Protein AF-A0A9D6QLK1-F1 (afdb_monomer_lite)

Secondary structure (DSSP, 8-state):
-PPP--------HHHHHHHHHHHHHHHHHHHHHHHHHHHHHHHHHHHHHHHHHTTSS--GGG-TTHHHHHHHHHHHHHHHHHHHHTTSHHHHHHHHHHHTSTTHHHHHHHHHHHHHHHHS-HHHHSS-EEEEEPSSTT-EEEEE--SPPPHHHHHHHHHHSSSSSSSSS--

Sequence (171 aa):
MSPPDSGDEKPGAMRRLRSWLLAGLLVLAPSVLTLWVFYRLLNFVDNILGRFLRFSFFDYRRIPGLGLLATLILLAIVGAIARRFGAGPLGRLWDRLLTRIPGVGILYGSTKSLGEALLSPGERAFQKVVLVAWPYPGVYRVGFVTGRAPADLRRRSRSSTSTGRSRKASR

InterPro domains:
  IPR007462 Protein CONTINUOUS VASCULAR RING 1-like [PF04367] (70-155)
  IPR007462 Protein CONTINUOUS VASCULAR RING 1-like [PTHR31876] (21-150)

Structure (mmCIF, N/CA/C/O backbone):
data_AF-A0A9D6QLK1-F1
#
_entry.id   AF-A0A9D6QLK1-F1
#
loop_
_atom_site.group_PDB
_atom_site.id
_atom_site.type_symbol
_atom_site.label_atom_id
_atom_site.label_alt_id
_atom_site.label_comp_id
_atom_site.label_asym_id
_atom_site.label_entity_id
_atom_site.label_seq_id
_atom_site.pdbx_PDB_ins_code
_atom_site.Cartn_x
_atom_site.Cartn_y
_atom_site.Cartn_z
_atom_site.occupancy
_atom_site.B_iso_or_equiv
_atom_site.auth_seq_id
_atom_site.auth_comp_id
_atom_site.auth_asym_id
_atom_site.auth_atom_id
_atom_site.pdbx_PDB_model_num
ATOM 1 N N . MET A 1 1 ? -65.897 8.473 -8.031 1.00 59.75 1 MET A N 1
ATOM 2 C CA . MET A 1 1 ? -64.810 7.588 -7.568 1.00 59.75 1 MET A CA 1
ATOM 3 C C . MET A 1 1 ? -63.945 7.286 -8.783 1.00 59.75 1 MET A C 1
ATOM 5 O O . MET A 1 1 ? -64.289 6.392 -9.542 1.00 59.75 1 MET A O 1
ATOM 9 N N . SER A 1 2 ? -62.921 8.102 -9.037 1.00 58.94 2 SER A N 1
ATOM 10 C CA . SER A 1 2 ? -61.998 7.898 -10.163 1.00 58.94 2 SER A CA 1
ATOM 11 C C . SER A 1 2 ? -60.710 7.265 -9.628 1.00 58.94 2 SER A C 1
ATOM 13 O O . SER A 1 2 ? -60.240 7.708 -8.578 1.00 58.94 2 SER A O 1
ATOM 15 N N . PRO A 1 3 ? -60.178 6.212 -10.269 1.00 70.88 3 PRO A N 1
ATOM 16 C CA . PRO A 1 3 ? -58.946 5.569 -9.831 1.00 70.88 3 PRO A CA 1
ATOM 17 C C . PRO A 1 3 ? -57.729 6.467 -10.115 1.00 70.88 3 PRO A C 1
ATOM 19 O O . PRO A 1 3 ? -57.764 7.226 -11.082 1.00 70.88 3 PRO A O 1
ATOM 22 N N . PRO A 1 4 ? -56.671 6.385 -9.290 1.00 69.38 4 PRO A N 1
ATOM 23 C CA . PRO A 1 4 ? -55.467 7.182 -9.454 1.00 69.38 4 PRO A CA 1
ATOM 24 C C . PRO A 1 4 ? -54.633 6.675 -10.634 1.00 69.38 4 PRO A C 1
ATOM 26 O O . PRO A 1 4 ? -54.279 5.500 -10.737 1.00 69.38 4 PRO A O 1
ATOM 29 N N . ASP A 1 5 ? -54.317 7.608 -11.508 1.00 63.44 5 ASP A N 1
ATOM 30 C CA . ASP A 1 5 ? -53.461 7.523 -12.674 1.00 63.44 5 ASP A CA 1
ATOM 31 C C . ASP A 1 5 ? -51.997 7.323 -12.236 1.00 63.44 5 ASP A C 1
ATOM 33 O O . ASP A 1 5 ? -51.253 8.262 -11.956 1.00 63.44 5 ASP A O 1
ATOM 37 N N . SER A 1 6 ? -51.571 6.058 -12.154 1.00 62.50 6 SER A N 1
ATOM 38 C CA . SER A 1 6 ? -50.169 5.681 -11.964 1.00 62.50 6 SER A CA 1
ATOM 39 C C . SER A 1 6 ? -49.409 5.849 -13.281 1.00 62.50 6 SER A C 1
ATOM 41 O O . SER A 1 6 ? -49.343 4.938 -14.109 1.00 62.50 6 SER A O 1
ATOM 43 N N . GLY A 1 7 ? -48.853 7.042 -13.484 1.00 54.31 7 GLY A N 1
ATOM 44 C CA . GLY A 1 7 ? -47.886 7.318 -14.540 1.00 54.31 7 GLY A CA 1
ATOM 45 C C . GLY A 1 7 ? -46.622 6.479 -14.356 1.00 54.31 7 GLY A C 1
ATOM 46 O O . GLY A 1 7 ? -45.696 6.873 -13.651 1.00 54.31 7 GLY A O 1
ATOM 47 N N . ASP A 1 8 ? -46.583 5.320 -15.009 1.00 60.78 8 ASP A N 1
ATOM 48 C CA . ASP A 1 8 ? -45.386 4.500 -15.170 1.00 60.78 8 ASP A CA 1
ATOM 49 C C . ASP A 1 8 ? -44.361 5.237 -16.051 1.00 60.78 8 ASP A C 1
ATOM 51 O O . ASP A 1 8 ? -44.289 5.060 -17.274 1.00 60.78 8 ASP A O 1
ATOM 55 N N . GLU A 1 9 ? -43.534 6.082 -15.433 1.00 61.91 9 GLU A N 1
ATOM 56 C CA . GLU A 1 9 ? -42.385 6.703 -16.090 1.00 61.91 9 GLU A CA 1
ATOM 57 C C . GLU A 1 9 ? -41.323 5.640 -16.423 1.00 61.91 9 GLU A C 1
ATOM 59 O O . GLU A 1 9 ? -40.435 5.300 -15.632 1.00 61.91 9 GLU A O 1
ATOM 64 N N . LYS A 1 10 ? -41.408 5.093 -17.641 1.00 64.75 10 LYS A N 1
ATOM 65 C CA . LYS A 1 10 ? -40.416 4.170 -18.210 1.00 64.75 10 LYS A CA 1
ATOM 66 C C . LYS A 1 10 ? -39.006 4.778 -18.068 1.00 64.75 10 LYS A C 1
ATOM 68 O O . LYS A 1 10 ? -38.764 5.862 -18.599 1.00 64.75 10 LYS A O 1
ATOM 73 N N . PRO A 1 11 ? -38.032 4.096 -17.425 1.00 61.62 11 PRO A N 1
ATOM 74 C CA . PRO A 1 11 ? -36.658 4.585 -17.333 1.00 61.62 11 PRO A CA 1
ATOM 75 C C . PRO A 1 11 ? -36.093 4.829 -18.736 1.00 61.62 11 PRO A C 1
ATOM 77 O O . PRO A 1 11 ? -35.871 3.868 -19.478 1.00 61.62 11 PRO A O 1
ATOM 80 N N . GLY A 1 12 ? -35.877 6.097 -19.102 1.00 76.69 12 GLY A N 1
ATOM 81 C CA . GLY A 1 12 ? -35.393 6.480 -20.430 1.00 76.69 12 GLY A CA 1
ATOM 82 C C . GLY A 1 12 ? -34.113 5.734 -20.818 1.00 76.69 12 GLY A C 1
ATOM 83 O O . GLY A 1 12 ? -33.257 5.473 -19.970 1.00 76.69 12 GLY A O 1
ATOM 84 N N . ALA A 1 13 ? -33.968 5.391 -22.102 1.00 78.75 13 ALA A N 1
ATOM 85 C CA . ALA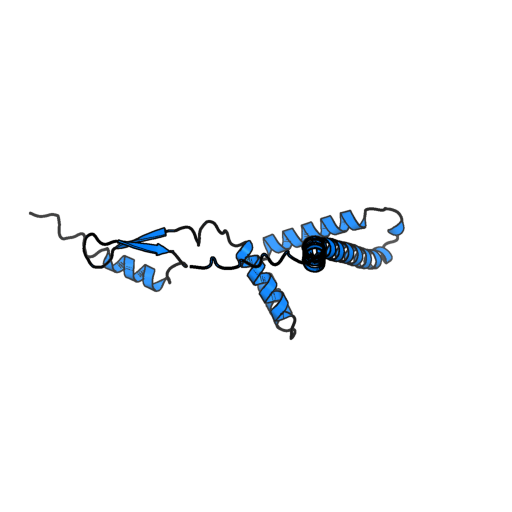 A 1 13 ? -32.848 4.604 -22.636 1.00 78.75 13 ALA A CA 1
ATOM 86 C C . ALA A 1 13 ? -31.464 5.149 -22.218 1.00 78.75 13 ALA A C 1
ATOM 88 O O . ALA A 1 13 ? -30.548 4.381 -21.927 1.00 78.75 13 ALA A O 1
ATOM 89 N N . MET A 1 14 ? -31.349 6.472 -22.064 1.00 78.00 14 MET A N 1
ATOM 90 C CA . MET A 1 14 ? -30.160 7.156 -21.545 1.00 78.00 14 MET A CA 1
ATOM 91 C C . MET A 1 14 ? -29.785 6.720 -20.115 1.00 78.00 14 MET A C 1
ATOM 93 O O . MET A 1 14 ? -28.607 6.557 -19.804 1.00 78.00 14 MET A O 1
ATOM 97 N N . ARG A 1 15 ? -30.768 6.487 -19.234 1.00 78.75 15 ARG A N 1
ATOM 98 C CA . ARG A 1 15 ? -30.536 6.037 -17.849 1.00 78.75 15 ARG A CA 1
ATOM 99 C C . ARG A 1 15 ? -30.016 4.598 -17.816 1.00 78.75 15 ARG A C 1
ATOM 101 O O . ARG A 1 15 ? -29.133 4.290 -17.020 1.00 78.75 15 ARG A O 1
ATOM 108 N N . ARG A 1 16 ? -30.491 3.751 -18.739 1.00 78.88 16 ARG A N 1
ATOM 109 C CA . ARG A 1 16 ? -30.004 2.373 -18.918 1.00 78.88 16 ARG A CA 1
ATOM 110 C C . ARG A 1 16 ? -28.564 2.360 -19.438 1.00 78.88 16 ARG A C 1
ATOM 112 O O . ARG A 1 16 ? -27.712 1.758 -18.793 1.00 78.88 16 ARG A O 1
ATOM 119 N N . LEU A 1 17 ? -28.255 3.111 -20.497 1.00 85.56 17 LEU A N 1
ATOM 120 C CA . LEU A 1 17 ? -26.891 3.202 -21.035 1.00 85.56 17 LEU A CA 1
ATOM 121 C C . LEU A 1 17 ? -25.887 3.720 -19.991 1.00 85.56 17 LEU A C 1
ATOM 123 O O . LEU A 1 17 ? -24.830 3.123 -19.801 1.00 85.56 17 LEU A O 1
ATOM 127 N N . ARG A 1 18 ? -26.245 4.779 -19.251 1.00 84.62 18 ARG A N 1
ATOM 128 C CA . ARG A 1 18 ? -25.415 5.302 -18.153 1.00 84.62 18 ARG A CA 1
ATOM 129 C C . ARG A 1 18 ? -25.166 4.256 -17.073 1.00 84.62 18 ARG A C 1
ATOM 131 O O . ARG A 1 18 ? -24.034 4.127 -16.632 1.00 84.62 18 ARG A O 1
ATOM 138 N N . SER A 1 19 ? -26.183 3.493 -16.670 1.00 83.50 19 SER A N 1
ATOM 139 C CA . SER A 1 19 ? -26.005 2.445 -15.656 1.00 83.50 19 SER A CA 1
ATOM 140 C C . SER A 1 19 ? -25.063 1.324 -16.112 1.00 83.50 19 SER A C 1
ATOM 142 O O . SER A 1 19 ? -24.271 0.844 -15.309 1.00 83.50 19 SER A O 1
ATOM 144 N N . TRP A 1 20 ? -25.071 0.967 -17.400 1.00 87.12 20 TRP A N 1
ATOM 145 C CA . TRP A 1 20 ? -24.179 -0.055 -17.958 1.00 87.12 20 TRP A CA 1
ATOM 146 C C . TRP A 1 20 ? -22.740 0.456 -18.084 1.00 87.12 20 TRP A C 1
ATOM 148 O O . TRP A 1 20 ? -21.804 -0.261 -17.740 1.00 87.12 20 TRP A O 1
ATOM 158 N N . LEU A 1 21 ? -22.557 1.715 -18.496 1.00 90.38 21 LEU A N 1
ATOM 159 C CA . LEU A 1 21 ? -21.243 2.363 -18.521 1.00 90.38 21 LEU A CA 1
ATOM 160 C C . LEU A 1 21 ? -20.671 2.550 -17.113 1.00 90.38 21 LEU A C 1
ATOM 162 O O . LEU A 1 21 ? -19.494 2.283 -16.901 1.00 90.38 21 LEU A O 1
ATOM 166 N N . LEU A 1 22 ? -21.495 2.964 -16.146 1.00 90.88 22 LEU A N 1
ATOM 167 C CA . LEU A 1 22 ? -21.091 3.095 -14.745 1.00 90.88 22 LEU A CA 1
ATOM 168 C C . LEU A 1 22 ? -20.729 1.735 -14.146 1.00 90.88 22 LEU A C 1
ATOM 170 O O . LEU A 1 22 ? -19.722 1.644 -13.454 1.00 90.88 22 LEU A O 1
ATOM 174 N N . ALA A 1 23 ? -21.494 0.680 -14.442 1.00 87.62 23 ALA A N 1
ATOM 175 C CA . ALA A 1 23 ? -21.179 -0.676 -13.998 1.00 87.62 23 ALA A CA 1
ATOM 176 C C . ALA A 1 23 ? -19.865 -1.186 -14.613 1.00 87.62 23 ALA A C 1
ATOM 178 O O . ALA A 1 23 ? -19.006 -1.689 -13.891 1.00 87.62 23 ALA A O 1
ATOM 179 N N . GLY A 1 24 ? -19.672 -0.995 -15.923 1.00 89.25 24 GLY A N 1
ATOM 180 C CA . GLY A 1 24 ? -18.426 -1.341 -16.607 1.00 89.25 24 GLY A CA 1
ATOM 181 C C . GLY A 1 24 ? -17.232 -0.570 -16.048 1.00 89.25 24 GLY A C 1
ATOM 182 O O . GLY A 1 24 ? -16.219 -1.175 -15.713 1.00 89.25 24 GLY A O 1
ATOM 183 N N . LEU A 1 25 ? -17.369 0.745 -15.861 1.00 93.00 25 LEU A N 1
ATOM 184 C CA . LEU A 1 25 ? -16.333 1.602 -15.284 1.00 93.00 25 LEU A CA 1
ATOM 185 C C . LEU A 1 25 ? -16.014 1.226 -13.832 1.00 93.00 25 LEU A C 1
ATOM 187 O O . LEU A 1 25 ? -14.847 1.236 -13.454 1.00 93.00 25 LEU A O 1
ATOM 191 N N . LEU A 1 26 ? -17.021 0.862 -13.032 1.00 93.88 26 LEU A N 1
ATOM 192 C CA . LEU A 1 26 ? -16.840 0.457 -11.637 1.00 93.88 26 LEU A CA 1
ATOM 193 C C . LEU A 1 26 ? -16.000 -0.821 -11.514 1.00 93.88 26 LEU A C 1
ATOM 195 O O . LEU A 1 26 ? -15.213 -0.934 -10.579 1.00 93.88 26 LEU A O 1
ATOM 199 N N . VAL A 1 27 ? -16.134 -1.755 -12.461 1.00 93.19 27 VAL A N 1
ATOM 200 C CA . VAL A 1 27 ? -15.306 -2.972 -12.530 1.00 93.19 27 VAL A CA 1
ATOM 201 C C . VAL A 1 27 ? -13.941 -2.680 -13.157 1.00 93.19 27 VAL A C 1
ATOM 203 O O . VAL A 1 27 ? -12.924 -3.174 -12.676 1.00 93.19 27 VAL A O 1
ATOM 206 N N . LEU A 1 28 ? -13.888 -1.844 -14.199 1.00 94.38 28 LEU A N 1
ATOM 207 C CA . LEU A 1 28 ? -12.636 -1.516 -14.882 1.00 94.38 28 LEU A CA 1
ATOM 208 C C . LEU A 1 28 ? -11.699 -0.677 -14.005 1.00 94.38 28 LEU A C 1
ATOM 210 O O . LEU A 1 28 ? -10.487 -0.838 -14.094 1.00 94.38 28 LEU A O 1
ATOM 214 N N . ALA A 1 29 ? -12.236 0.206 -13.159 1.00 93.19 29 ALA A N 1
ATOM 215 C CA . ALA A 1 29 ? -11.458 1.090 -12.294 1.00 93.19 29 ALA A CA 1
ATOM 216 C C . ALA A 1 29 ? -10.459 0.335 -11.390 1.00 93.19 29 ALA A C 1
ATOM 218 O O . ALA A 1 29 ? -9.263 0.632 -11.471 1.00 93.19 29 ALA A O 1
ATOM 219 N N . PRO A 1 30 ? -10.865 -0.663 -10.577 1.00 91.19 30 PRO A N 1
ATOM 220 C CA . PRO A 1 30 ? -9.921 -1.450 -9.787 1.00 91.19 30 PRO A CA 1
ATOM 221 C C . PRO A 1 30 ? -8.996 -2.308 -10.664 1.00 91.19 30 PRO A C 1
ATOM 223 O O . PRO A 1 30 ? -7.811 -2.436 -10.352 1.00 91.19 30 PRO A O 1
ATOM 226 N N . SER A 1 31 ? -9.473 -2.851 -11.788 1.00 94.69 31 SER A N 1
ATOM 227 C CA . SER A 1 31 ? -8.634 -3.638 -12.705 1.00 94.69 31 SER A CA 1
ATOM 228 C C . SER A 1 31 ? -7.515 -2.804 -13.338 1.00 94.69 31 SER A C 1
ATOM 230 O O . SER A 1 31 ? -6.351 -3.192 -13.289 1.00 94.69 31 SER A O 1
ATOM 232 N N . VAL A 1 32 ? -7.828 -1.624 -13.872 1.00 95.00 32 VAL A N 1
ATOM 233 C CA . VAL A 1 32 ? -6.831 -0.706 -14.444 1.00 95.00 32 VAL A CA 1
ATOM 234 C C . VAL A 1 32 ? -5.878 -0.214 -13.363 1.00 95.00 32 VAL A C 1
ATOM 236 O O . VAL A 1 32 ? -4.677 -0.148 -13.608 1.00 95.00 32 VAL A O 1
ATOM 239 N N . LEU A 1 33 ? -6.378 0.072 -12.157 1.00 92.69 33 LEU A N 1
ATOM 240 C CA . LEU A 1 33 ? -5.533 0.472 -11.035 1.00 92.69 33 LEU A CA 1
ATOM 241 C C . LEU A 1 33 ? -4.511 -0.617 -10.679 1.00 92.69 33 LEU A C 1
ATOM 243 O O . LEU A 1 33 ? -3.326 -0.317 -10.546 1.00 92.69 33 LEU A O 1
ATOM 247 N N . THR A 1 34 ? -4.939 -1.877 -10.564 1.00 91.62 34 THR A N 1
ATOM 248 C CA . THR A 1 34 ? -4.021 -2.994 -10.269 1.00 91.62 34 THR A CA 1
ATOM 249 C C . THR A 1 34 ? -2.984 -3.189 -11.371 1.00 91.62 34 THR A C 1
ATO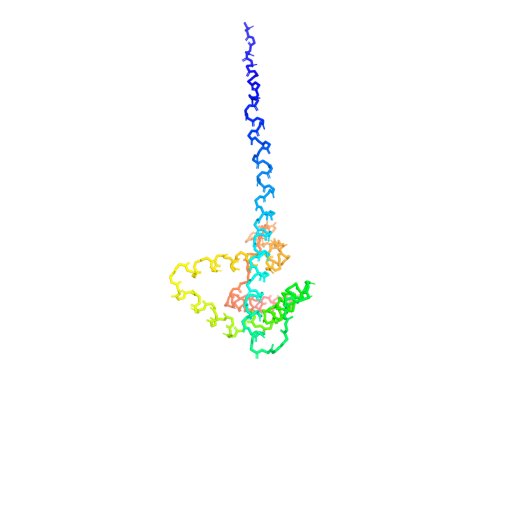M 251 O O . THR A 1 34 ? -1.796 -3.291 -11.060 1.00 91.62 34 THR A O 1
ATOM 254 N N . LEU A 1 35 ? -3.394 -3.152 -12.644 1.00 93.75 35 LEU A N 1
ATOM 255 C CA . LEU A 1 35 ? -2.471 -3.206 -13.779 1.00 93.75 35 LEU A CA 1
ATOM 256 C C . LEU A 1 35 ? -1.478 -2.039 -13.740 1.00 93.75 35 LEU A C 1
ATOM 258 O O . LEU A 1 35 ? -0.276 -2.257 -13.857 1.00 93.75 35 LEU A O 1
ATOM 262 N N . TRP A 1 36 ? -1.946 -0.811 -13.510 1.00 94.12 36 TRP A N 1
ATOM 263 C CA . TRP A 1 36 ? -1.098 0.380 -13.444 1.00 94.12 36 TRP A CA 1
ATOM 264 C C . TRP A 1 36 ? -0.048 0.282 -12.334 1.00 94.12 36 TRP A C 1
ATOM 266 O O . TRP A 1 36 ? 1.137 0.511 -12.589 1.00 94.12 36 TRP A O 1
ATOM 276 N N . VAL A 1 37 ? -0.456 -0.113 -11.123 1.00 89.44 37 VAL A N 1
ATOM 277 C CA . VAL A 1 37 ? 0.466 -0.336 -9.998 1.00 89.44 37 VAL A CA 1
ATOM 278 C C . VAL A 1 37 ? 1.476 -1.430 -10.341 1.00 89.44 37 VAL A C 1
ATOM 280 O O . VAL A 1 37 ? 2.670 -1.250 -10.107 1.00 89.44 37 VAL A O 1
ATOM 283 N N . PHE A 1 38 ? 1.024 -2.536 -10.936 1.00 88.31 38 PHE A N 1
ATOM 284 C CA . PHE A 1 38 ? 1.886 -3.650 -11.322 1.00 88.31 38 PHE A CA 1
ATOM 285 C C . PHE A 1 38 ? 2.933 -3.236 -12.366 1.00 88.31 38 PHE A C 1
ATOM 287 O O . PHE A 1 38 ? 4.128 -3.431 -12.145 1.00 88.31 38 PHE A O 1
ATOM 294 N N . TYR A 1 39 ? 2.523 -2.574 -13.454 1.00 87.25 39 TYR A N 1
ATOM 295 C CA . TYR A 1 39 ? 3.448 -2.028 -14.454 1.00 87.25 39 TYR A CA 1
ATOM 296 C C . TYR A 1 39 ? 4.415 -1.017 -13.839 1.00 87.25 39 TYR A C 1
ATOM 298 O O . TYR A 1 39 ? 5.598 -0.999 -14.188 1.00 87.25 39 TYR A O 1
ATOM 306 N N . ARG A 1 40 ? 3.947 -0.164 -12.919 1.00 88.56 40 ARG A N 1
ATOM 307 C CA . ARG A 1 40 ? 4.811 0.809 -12.245 1.00 88.56 40 ARG A CA 1
ATOM 308 C C . ARG A 1 40 ? 5.859 0.121 -11.378 1.00 88.56 40 ARG A C 1
ATOM 310 O O . ARG A 1 40 ? 7.008 0.557 -11.381 1.00 88.56 40 ARG A O 1
ATOM 317 N N . LEU A 1 41 ? 5.474 -0.944 -10.679 1.00 84.00 41 LEU A N 1
ATOM 318 C CA . LEU A 1 41 ? 6.371 -1.734 -9.848 1.00 84.00 41 LEU A CA 1
ATOM 319 C C . LEU A 1 41 ? 7.438 -2.435 -10.697 1.00 84.00 41 LEU A C 1
ATOM 321 O O . LEU A 1 41 ? 8.618 -2.271 -10.402 1.00 84.00 41 LEU A O 1
ATOM 325 N N . LEU A 1 42 ? 7.046 -3.119 -11.779 1.00 83.38 42 LEU A N 1
ATOM 326 C CA . LEU A 1 42 ? 7.991 -3.761 -12.703 1.00 83.38 42 LEU A CA 1
ATOM 327 C C . LEU A 1 42 ? 9.010 -2.753 -13.249 1.00 83.38 42 LEU A C 1
ATOM 329 O O . LEU A 1 42 ? 10.210 -2.954 -13.107 1.00 83.38 42 LEU A O 1
ATOM 333 N N . ASN A 1 43 ? 8.540 -1.613 -13.766 1.00 82.94 43 ASN A N 1
ATOM 334 C CA . ASN A 1 43 ? 9.420 -0.564 -14.290 1.00 82.94 43 ASN A CA 1
ATOM 335 C C . ASN A 1 43 ? 10.338 0.043 -13.216 1.00 82.94 43 ASN A C 1
ATOM 337 O O . ASN A 1 43 ? 11.469 0.426 -13.508 1.00 82.94 43 ASN A O 1
ATOM 341 N N . PHE A 1 44 ? 9.866 0.169 -11.973 1.00 84.31 44 PHE A N 1
ATOM 342 C CA . PHE A 1 44 ? 10.686 0.654 -10.864 1.00 84.31 44 PHE A CA 1
ATOM 343 C C . PHE A 1 44 ? 11.823 -0.324 -10.548 1.00 84.31 44 PHE A C 1
ATOM 345 O O . PHE A 1 44 ? 12.974 0.101 -10.422 1.00 84.31 44 PHE A O 1
ATOM 352 N N . VAL A 1 45 ? 11.514 -1.622 -10.482 1.00 81.06 45 VAL A N 1
ATOM 353 C CA . VAL A 1 45 ? 12.507 -2.684 -10.274 1.00 81.06 45 VAL A CA 1
ATOM 354 C C . VAL A 1 45 ? 13.483 -2.744 -11.441 1.00 81.06 45 VAL A C 1
ATOM 356 O O . VAL A 1 45 ? 14.687 -2.701 -11.207 1.00 81.06 45 VAL A O 1
ATOM 359 N N . ASP A 1 46 ? 12.989 -2.744 -12.678 1.00 78.31 46 ASP A N 1
ATOM 360 C CA . ASP A 1 46 ? 13.819 -2.764 -13.885 1.00 78.31 46 ASP A CA 1
ATOM 361 C C . ASP A 1 46 ? 14.721 -1.529 -13.993 1.00 78.31 46 ASP A C 1
ATOM 363 O O . ASP A 1 46 ? 15.841 -1.634 -14.481 1.00 78.31 46 ASP A O 1
ATOM 367 N N . ASN A 1 47 ? 14.301 -0.362 -13.498 1.00 80.50 47 ASN A N 1
ATOM 368 C CA . ASN A 1 47 ? 15.147 0.834 -13.464 1.00 80.50 47 ASN A CA 1
ATOM 369 C C . ASN A 1 47 ? 16.236 0.749 -12.377 1.00 80.50 47 ASN A C 1
ATOM 371 O O . ASN A 1 47 ? 17.374 1.167 -12.601 1.00 80.50 47 ASN A O 1
ATOM 375 N N . ILE A 1 48 ? 15.917 0.194 -11.201 1.00 78.62 48 ILE A N 1
ATOM 376 C CA . ILE A 1 48 ? 16.904 -0.045 -10.136 1.00 78.62 48 ILE A CA 1
ATOM 377 C C . ILE A 1 48 ? 17.920 -1.092 -10.585 1.00 78.62 48 ILE A C 1
ATOM 379 O O . ILE A 1 48 ? 19.123 -0.845 -10.497 1.00 78.62 48 ILE A O 1
ATOM 383 N N . LEU A 1 49 ? 17.449 -2.232 -11.095 1.00 74.44 49 LEU A N 1
ATOM 384 C CA . LEU A 1 49 ? 18.311 -3.285 -11.618 1.00 74.44 49 LEU A CA 1
ATOM 385 C C . LEU A 1 49 ? 19.066 -2.795 -12.844 1.00 74.44 49 LEU A C 1
ATOM 387 O O . LEU A 1 49 ? 20.270 -2.959 -12.892 1.00 74.44 49 LEU A O 1
ATOM 391 N N . GLY A 1 50 ? 18.430 -2.098 -13.779 1.00 70.69 50 GLY A N 1
ATOM 392 C CA . GLY A 1 50 ? 19.104 -1.504 -14.931 1.00 70.69 50 GLY A CA 1
ATOM 393 C C . GLY A 1 50 ? 20.237 -0.559 -14.527 1.00 70.69 50 GLY A C 1
ATOM 394 O O . GLY A 1 50 ? 21.276 -0.555 -15.176 1.00 70.69 50 GLY A O 1
ATOM 395 N N . ARG A 1 51 ? 20.091 0.193 -13.428 1.00 71.44 51 ARG A N 1
ATOM 396 C CA . ARG A 1 51 ? 21.156 1.041 -12.866 1.00 71.44 51 ARG A CA 1
ATOM 397 C C . ARG A 1 51 ? 22.243 0.237 -12.150 1.00 71.44 51 ARG A C 1
ATOM 399 O O . ARG A 1 51 ? 23.417 0.545 -12.320 1.00 71.44 51 ARG A O 1
ATOM 406 N N . PHE A 1 52 ? 21.861 -0.763 -11.360 1.00 67.88 52 PHE A N 1
ATOM 407 C CA . PHE A 1 52 ? 22.779 -1.579 -10.561 1.00 67.88 52 PHE A CA 1
ATOM 408 C C . PHE A 1 52 ? 23.564 -2.582 -11.420 1.00 67.88 52 PHE A C 1
ATOM 410 O O . PHE A 1 52 ? 24.772 -2.720 -11.271 1.00 67.88 52 PHE A O 1
ATOM 417 N N . LEU A 1 53 ? 22.904 -3.225 -12.384 1.00 64.94 53 LEU A N 1
ATOM 418 C CA . LEU A 1 53 ? 23.513 -4.122 -13.360 1.00 64.94 53 LEU A CA 1
ATOM 419 C C . LEU A 1 53 ? 24.264 -3.389 -14.464 1.00 64.94 53 LEU A C 1
ATOM 421 O O . LEU A 1 53 ? 25.192 -3.967 -14.996 1.00 64.94 53 LEU A O 1
ATOM 425 N N . ARG A 1 54 ? 24.004 -2.113 -14.781 1.00 57.97 54 ARG A N 1
ATOM 426 C CA . ARG A 1 54 ? 24.933 -1.376 -15.668 1.00 57.97 54 ARG A CA 1
ATOM 427 C C . ARG A 1 54 ? 26.365 -1.329 -15.120 1.00 57.97 54 ARG A C 1
ATOM 429 O O . ARG A 1 54 ? 27.296 -1.113 -15.885 1.00 57.97 54 ARG A O 1
ATOM 436 N N . PHE A 1 55 ? 26.524 -1.512 -13.808 1.00 54.97 55 PHE A N 1
ATOM 437 C CA . PHE A 1 55 ? 27.809 -1.586 -13.119 1.00 54.97 55 PHE A CA 1
ATOM 438 C C . PHE A 1 55 ? 28.450 -2.989 -13.172 1.00 54.97 55 PHE A C 1
ATOM 440 O O . PHE A 1 55 ? 29.639 -3.132 -12.912 1.00 54.97 55 PHE A O 1
ATOM 447 N N . SER A 1 56 ? 27.690 -4.033 -13.520 1.00 56.62 56 SER A N 1
ATOM 448 C CA . SER A 1 56 ? 28.156 -5.420 -13.617 1.00 56.62 56 SER A CA 1
ATOM 449 C C . SER A 1 56 ? 27.886 -5.930 -15.029 1.00 56.62 56 SER A C 1
ATOM 451 O O . SER A 1 56 ? 26.734 -6.087 -15.389 1.00 56.62 56 SER A O 1
ATOM 453 N N . PHE A 1 57 ? 28.940 -6.188 -15.806 1.00 55.06 57 PHE A N 1
ATOM 454 C CA . PHE A 1 57 ? 29.026 -6.551 -17.239 1.00 55.06 57 PHE A CA 1
ATOM 455 C C . PHE A 1 57 ? 27.978 -7.511 -17.874 1.00 55.06 57 PHE A C 1
ATOM 457 O O . PHE A 1 57 ? 28.081 -7.814 -19.061 1.00 55.06 57 PHE A O 1
ATOM 464 N N . PHE A 1 58 ? 26.976 -8.006 -17.149 1.00 55.56 58 PHE A N 1
ATOM 465 C CA . PHE A 1 58 ? 25.882 -8.822 -17.659 1.00 55.56 58 PHE A CA 1
ATOM 466 C C . PHE A 1 58 ? 24.788 -7.987 -18.339 1.00 55.56 58 PHE A C 1
ATOM 468 O O . PHE A 1 58 ? 24.074 -7.192 -17.726 1.00 55.56 58 PHE A O 1
ATOM 475 N N . ASP A 1 59 ? 24.634 -8.240 -19.634 1.00 56.84 59 ASP A N 1
ATOM 476 C CA . ASP A 1 59 ? 23.657 -7.642 -20.535 1.00 56.84 59 ASP A CA 1
ATOM 477 C C . ASP A 1 59 ? 22.223 -8.095 -20.168 1.00 56.84 59 ASP A C 1
ATOM 479 O O . ASP A 1 59 ? 21.665 -9.053 -20.707 1.00 56.84 59 ASP A O 1
ATOM 483 N N . TYR A 1 60 ? 21.618 -7.407 -19.195 1.00 54.44 60 TYR A N 1
ATOM 484 C CA . TYR A 1 60 ? 20.279 -7.670 -18.637 1.00 54.44 60 TYR A CA 1
ATOM 485 C C . TYR A 1 60 ? 19.143 -7.629 -19.681 1.00 54.44 60 TYR A C 1
ATOM 487 O O . TYR A 1 60 ? 18.028 -8.082 -19.431 1.00 54.44 60 TYR A O 1
ATOM 495 N N . ARG A 1 61 ? 19.415 -7.100 -20.880 1.00 56.06 61 ARG A N 1
ATOM 496 C CA . ARG A 1 61 ? 18.434 -6.897 -21.954 1.00 56.06 61 ARG A CA 1
ATOM 497 C C . ARG A 1 61 ? 17.936 -8.177 -22.632 1.00 56.06 61 ARG A C 1
ATOM 499 O O . ARG A 1 61 ? 16.988 -8.089 -23.407 1.00 56.06 61 ARG A O 1
ATOM 506 N N . ARG A 1 62 ? 18.548 -9.343 -22.387 1.00 53.47 62 ARG A N 1
ATOM 507 C CA . ARG A 1 62 ? 18.270 -10.564 -23.171 1.00 53.47 62 ARG A CA 1
ATOM 508 C C . ARG A 1 62 ? 17.349 -11.598 -22.526 1.00 53.47 62 ARG A C 1
ATOM 510 O O . ARG A 1 62 ? 16.975 -12.536 -23.223 1.00 53.47 62 ARG A O 1
ATOM 517 N N . ILE A 1 63 ? 16.947 -11.451 -21.261 1.00 58.78 63 ILE A N 1
ATOM 518 C CA . ILE A 1 63 ? 16.082 -12.449 -20.607 1.00 58.78 63 ILE A CA 1
ATOM 519 C C . ILE A 1 63 ? 14.708 -11.837 -20.294 1.00 58.78 63 ILE A C 1
ATOM 521 O O . ILE A 1 63 ? 14.525 -11.239 -19.227 1.00 58.78 63 ILE A O 1
ATOM 525 N N . PRO A 1 64 ? 13.724 -11.961 -21.207 1.00 60.16 64 PRO A N 1
ATOM 526 C CA . PRO A 1 64 ? 12.348 -11.590 -20.903 1.00 60.16 64 PRO A CA 1
ATOM 527 C C . PRO A 1 64 ? 11.860 -12.410 -19.698 1.00 60.16 64 PRO A C 1
ATOM 529 O O . PRO A 1 64 ? 11.962 -13.633 -19.687 1.00 60.16 64 PRO A O 1
ATOM 532 N N . GLY A 1 65 ? 11.379 -11.730 -18.653 1.00 67.44 65 GLY A N 1
ATOM 533 C CA . GLY A 1 65 ? 10.929 -12.354 -17.400 1.00 67.44 65 GLY A CA 1
ATOM 534 C C . GLY A 1 65 ? 11.842 -12.130 -16.190 1.00 67.44 65 GLY A C 1
ATOM 535 O O . GLY A 1 65 ? 11.400 -12.357 -15.062 1.00 67.44 65 GLY A O 1
ATOM 536 N N . LEU A 1 66 ? 13.064 -11.609 -16.369 1.00 73.19 66 LEU A N 1
ATOM 537 C CA . LEU A 1 66 ? 13.949 -11.344 -15.226 1.00 73.19 66 LEU A CA 1
ATOM 538 C C . LEU A 1 66 ? 13.421 -10.229 -14.313 1.00 73.19 66 LEU A C 1
ATOM 540 O O . LEU A 1 66 ? 13.522 -10.342 -13.095 1.00 73.19 66 LEU A O 1
ATOM 544 N N . GLY A 1 67 ? 12.756 -9.219 -14.884 1.00 73.62 67 GLY A N 1
ATOM 545 C CA . GLY A 1 67 ? 12.042 -8.192 -14.117 1.00 73.62 67 GLY A CA 1
ATOM 546 C C . GLY A 1 67 ? 10.928 -8.768 -13.235 1.00 73.62 67 GLY A C 1
ATOM 547 O O . GLY A 1 67 ? 10.766 -8.351 -12.088 1.00 73.62 67 GLY A O 1
ATOM 548 N N . LEU A 1 68 ? 10.207 -9.791 -13.716 1.00 81.12 68 LEU A N 1
ATOM 549 C CA . LEU A 1 68 ? 9.165 -10.469 -12.937 1.00 81.12 68 LEU A CA 1
ATOM 550 C C . LEU A 1 68 ? 9.773 -11.249 -11.766 1.00 81.12 68 LEU A C 1
ATOM 552 O O . LEU A 1 68 ? 9.307 -11.121 -10.634 1.00 81.12 68 LEU A O 1
ATOM 556 N N . LEU A 1 69 ? 10.837 -12.016 -12.022 1.00 82.81 69 LEU A N 1
ATOM 557 C CA . LEU A 1 69 ? 11.531 -12.783 -10.988 1.00 82.81 69 LEU A CA 1
ATOM 558 C C . LEU A 1 69 ? 12.167 -11.859 -9.939 1.00 82.81 69 LEU A C 1
ATOM 560 O O . LEU A 1 69 ? 12.010 -12.081 -8.739 1.00 82.81 69 LEU A O 1
ATOM 564 N N . ALA A 1 70 ? 12.822 -10.785 -10.380 1.00 80.50 70 ALA A N 1
ATOM 565 C CA . ALA A 1 70 ? 13.389 -9.768 -9.503 1.00 80.50 70 ALA A CA 1
ATOM 566 C C . ALA A 1 70 ? 12.311 -9.089 -8.649 1.00 80.50 70 ALA A C 1
ATOM 568 O O . ALA A 1 70 ? 12.502 -8.906 -7.448 1.00 80.50 70 ALA A O 1
ATOM 569 N N . THR A 1 71 ? 11.154 -8.775 -9.236 1.00 83.00 71 THR A N 1
ATOM 570 C CA . THR A 1 71 ? 10.018 -8.200 -8.503 1.00 83.00 71 THR A CA 1
ATOM 571 C C . THR A 1 71 ? 9.474 -9.178 -7.468 1.00 83.00 71 THR A C 1
ATOM 573 O O . THR A 1 71 ? 9.202 -8.768 -6.342 1.00 83.00 71 THR A O 1
ATOM 576 N N . LEU A 1 72 ? 9.374 -10.470 -7.794 1.00 87.69 72 LEU A N 1
ATOM 577 C CA . LEU A 1 72 ? 8.942 -11.504 -6.853 1.00 87.69 72 LEU A CA 1
ATOM 578 C C . LEU A 1 72 ? 9.913 -11.643 -5.670 1.00 87.69 72 LEU A C 1
ATOM 580 O O . LEU A 1 72 ? 9.480 -11.677 -4.518 1.00 87.69 72 LEU A O 1
ATOM 584 N N . ILE A 1 73 ? 11.222 -11.666 -5.942 1.00 88.31 73 ILE A N 1
ATOM 585 C CA . ILE A 1 73 ? 12.270 -11.710 -4.911 1.00 88.31 73 ILE A CA 1
ATOM 586 C C . ILE A 1 73 ? 12.213 -10.455 -4.037 1.00 88.31 73 ILE A C 1
ATOM 588 O O . ILE A 1 73 ? 12.233 -10.558 -2.810 1.00 88.31 73 ILE A O 1
ATOM 592 N N . LEU A 1 74 ? 12.095 -9.272 -4.645 1.00 86.31 74 LEU A N 1
ATOM 593 C CA . LEU A 1 74 ? 11.975 -8.015 -3.913 1.00 86.31 74 LEU A CA 1
ATOM 594 C C . LEU A 1 74 ? 10.746 -8.032 -3.001 1.00 86.31 74 LEU A C 1
ATOM 596 O O . LEU A 1 74 ? 10.848 -7.684 -1.825 1.00 86.31 74 LEU A O 1
ATOM 600 N N . LEU A 1 75 ? 9.600 -8.481 -3.514 1.00 89.56 75 LEU A N 1
ATOM 601 C CA . LEU A 1 75 ? 8.363 -8.573 -2.747 1.00 89.56 75 LEU A CA 1
ATOM 602 C C . LEU A 1 75 ? 8.500 -9.558 -1.578 1.00 89.56 75 LEU A C 1
ATOM 604 O O . LEU A 1 75 ? 8.052 -9.259 -0.472 1.00 89.56 75 LEU A O 1
ATOM 608 N N . ALA A 1 76 ? 9.172 -10.692 -1.791 1.00 89.94 76 ALA A N 1
ATOM 609 C CA . ALA A 1 76 ? 9.460 -11.666 -0.743 1.00 89.94 76 ALA A CA 1
ATOM 610 C C . ALA A 1 76 ? 10.368 -11.081 0.353 1.00 89.94 76 ALA A C 1
ATOM 612 O O . ALA A 1 76 ? 10.081 -11.249 1.540 1.00 89.94 76 ALA A O 1
ATOM 613 N N . ILE A 1 77 ? 11.419 -10.346 -0.023 1.00 89.69 77 ILE A N 1
ATOM 614 C CA . ILE A 1 77 ? 12.317 -9.666 0.922 1.00 89.69 77 ILE A CA 1
ATOM 615 C C . ILE A 1 77 ? 11.550 -8.606 1.716 1.00 89.69 77 ILE A C 1
ATOM 617 O O . ILE A 1 77 ? 11.602 -8.605 2.947 1.00 89.69 77 ILE A O 1
ATOM 621 N N . VAL A 1 78 ? 10.794 -7.738 1.038 1.00 87.00 78 VAL A N 1
ATOM 622 C CA . VAL A 1 78 ? 9.971 -6.705 1.685 1.00 87.00 78 VAL A CA 1
ATOM 623 C C . VAL A 1 78 ? 8.951 -7.342 2.626 1.00 87.00 78 VAL A C 1
ATOM 625 O O . VAL A 1 78 ? 8.806 -6.886 3.757 1.00 87.00 78 VAL A O 1
ATOM 628 N N . GLY A 1 79 ? 8.294 -8.430 2.219 1.00 84.81 79 GLY A N 1
ATOM 629 C CA . GLY A 1 79 ? 7.352 -9.173 3.057 1.00 84.81 79 GLY A CA 1
ATOM 630 C C . GLY A 1 79 ? 8.012 -9.814 4.282 1.00 84.81 79 GLY A C 1
ATOM 631 O O . GLY A 1 79 ? 7.471 -9.740 5.389 1.00 84.81 79 GLY A O 1
ATOM 632 N N . ALA A 1 80 ? 9.204 -10.393 4.123 1.00 88.19 80 ALA A N 1
ATOM 633 C CA . ALA A 1 80 ? 9.977 -10.956 5.229 1.00 88.19 80 ALA A CA 1
ATOM 634 C C . ALA A 1 80 ? 10.414 -9.872 6.226 1.00 88.19 80 ALA A C 1
ATOM 636 O O . ALA A 1 80 ? 10.310 -10.071 7.441 1.00 88.19 80 ALA A O 1
ATOM 637 N N . ILE A 1 81 ? 10.841 -8.708 5.724 1.00 84.81 81 ILE A N 1
ATOM 638 C CA . ILE A 1 81 ? 11.161 -7.535 6.542 1.00 84.81 81 ILE A CA 1
ATOM 639 C C . ILE A 1 81 ? 9.898 -7.041 7.252 1.00 84.81 81 ILE A C 1
ATOM 641 O O . ILE A 1 81 ? 9.908 -6.894 8.470 1.00 84.81 81 ILE A O 1
ATOM 645 N N . ALA A 1 82 ? 8.784 -6.853 6.547 1.00 82.38 82 ALA A N 1
ATOM 646 C CA . ALA A 1 82 ? 7.528 -6.408 7.146 1.00 82.38 82 ALA A CA 1
ATOM 647 C C . ALA A 1 82 ? 7.073 -7.346 8.278 1.00 82.38 82 ALA A C 1
ATOM 649 O O . ALA A 1 82 ? 6.703 -6.880 9.356 1.00 82.38 82 ALA A O 1
ATOM 650 N N . ARG A 1 83 ? 7.190 -8.667 8.089 1.00 80.88 83 ARG A N 1
ATOM 651 C CA . ARG A 1 83 ? 6.862 -9.664 9.121 1.00 80.88 83 ARG A CA 1
ATOM 652 C C . ARG A 1 83 ? 7.812 -9.617 10.321 1.00 80.88 83 ARG A C 1
ATOM 654 O O . ARG A 1 83 ? 7.358 -9.780 11.449 1.00 80.88 83 ARG A O 1
ATOM 661 N N . ARG A 1 84 ? 9.115 -9.407 10.101 1.00 81.44 84 ARG A N 1
ATOM 662 C CA . ARG A 1 84 ? 10.114 -9.338 11.185 1.00 81.44 84 ARG A CA 1
ATOM 663 C C . ARG A 1 84 ? 10.127 -7.993 11.919 1.00 81.44 84 ARG A C 1
ATOM 665 O O . ARG A 1 84 ? 10.408 -7.967 13.112 1.00 81.44 84 ARG A O 1
ATOM 672 N N . PHE A 1 85 ? 9.827 -6.888 11.237 1.00 75.44 85 PHE A N 1
ATOM 673 C CA . PHE A 1 85 ? 10.049 -5.525 11.736 1.00 75.44 85 PHE A CA 1
ATOM 674 C C . PHE A 1 85 ? 8.775 -4.685 11.908 1.00 75.44 85 PHE A C 1
ATOM 676 O O . PHE A 1 85 ? 8.861 -3.600 12.484 1.00 75.44 85 PHE A O 1
ATOM 683 N N . GLY A 1 86 ? 7.601 -5.160 11.475 1.00 68.12 86 GLY A N 1
ATOM 684 C CA . GLY A 1 86 ? 6.354 -4.379 11.436 1.00 68.12 86 GLY A CA 1
ATOM 685 C C . GLY A 1 86 ? 5.895 -3.783 12.775 1.00 68.12 86 GLY A C 1
ATOM 686 O O . GLY A 1 86 ? 5.308 -2.708 12.785 1.00 68.12 86 GLY A O 1
ATOM 687 N N . ALA A 1 87 ? 6.225 -4.415 13.909 1.00 64.44 87 ALA A N 1
ATOM 688 C CA . ALA A 1 87 ? 5.957 -3.888 15.259 1.00 64.44 87 ALA A CA 1
ATOM 689 C C . ALA A 1 87 ? 7.230 -3.423 16.007 1.00 64.44 87 ALA A C 1
ATOM 691 O O . ALA A 1 87 ? 7.182 -3.016 17.171 1.00 64.44 87 ALA A O 1
ATOM 692 N N . GLY A 1 88 ? 8.392 -3.512 15.355 1.00 73.00 88 GLY A N 1
ATOM 693 C CA . GLY A 1 88 ? 9.695 -3.232 15.948 1.00 73.00 88 GLY A CA 1
ATOM 694 C C . GLY A 1 88 ? 10.039 -1.736 16.030 1.00 73.00 88 GLY A C 1
ATOM 695 O O . GLY A 1 88 ? 9.294 -0.871 15.564 1.00 73.00 88 GLY A O 1
ATOM 696 N N . PRO A 1 89 ? 11.197 -1.391 16.620 1.00 75.00 89 PRO A N 1
ATOM 697 C CA . PRO A 1 89 ? 11.690 -0.011 16.683 1.00 75.00 89 PRO A CA 1
ATOM 698 C C . PRO A 1 89 ? 11.945 0.599 15.292 1.00 75.00 89 PRO A C 1
ATOM 700 O O . PRO A 1 89 ? 11.741 1.795 15.104 1.00 75.00 89 PRO A O 1
ATOM 703 N N . LEU A 1 90 ? 12.312 -0.225 14.304 1.00 78.25 90 LEU A N 1
ATOM 704 C CA . LEU A 1 90 ? 12.577 0.214 12.932 1.00 78.25 90 LEU A CA 1
ATOM 705 C C . LEU A 1 90 ? 11.301 0.668 12.198 1.00 78.25 90 LEU A C 1
ATOM 707 O O . LEU A 1 90 ? 11.320 1.690 11.520 1.00 78.25 90 LEU A O 1
ATOM 711 N N . GLY A 1 91 ? 10.171 -0.025 12.398 1.00 80.25 91 GLY A N 1
ATOM 712 C CA . GLY A 1 91 ? 8.876 0.393 11.846 1.00 80.25 91 GLY A CA 1
ATOM 713 C C . GLY A 1 91 ? 8.417 1.746 12.400 1.00 80.25 91 GLY A C 1
ATOM 714 O O . GLY A 1 91 ? 7.969 2.609 11.651 1.00 80.25 91 GLY A O 1
ATOM 715 N N . ARG A 1 92 ? 8.638 1.986 13.701 1.00 80.69 92 ARG A N 1
ATOM 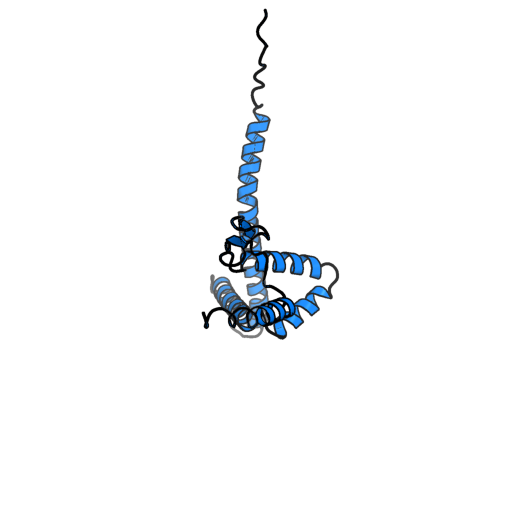716 C CA . ARG A 1 92 ? 8.349 3.280 14.346 1.00 80.69 92 ARG A CA 1
ATOM 717 C C . ARG A 1 92 ? 9.237 4.416 13.831 1.00 80.69 92 ARG A C 1
ATOM 719 O O . ARG A 1 92 ? 8.778 5.554 13.758 1.00 80.69 92 ARG A O 1
ATOM 726 N N . LEU A 1 93 ? 10.494 4.128 13.484 1.00 83.00 93 LEU A N 1
ATOM 727 C CA . LEU A 1 93 ? 11.383 5.102 12.845 1.00 83.00 93 LEU A CA 1
ATOM 728 C C . LEU A 1 93 ? 10.876 5.469 11.445 1.00 83.00 93 LEU A C 1
ATOM 730 O O . LEU A 1 93 ? 10.851 6.648 11.100 1.00 83.00 93 LEU A O 1
ATOM 734 N N . TRP A 1 94 ? 10.429 4.472 10.678 1.00 82.31 94 TRP A N 1
ATOM 735 C CA . TRP A 1 94 ? 9.901 4.672 9.330 1.00 82.31 94 TRP A CA 1
ATOM 736 C C . TRP A 1 94 ? 8.619 5.504 9.325 1.00 82.31 94 TRP A C 1
ATOM 738 O O . TRP A 1 94 ? 8.530 6.490 8.595 1.00 82.31 94 TRP A O 1
ATOM 748 N N . ASP A 1 95 ? 7.679 5.178 10.217 1.00 82.56 95 ASP A N 1
ATOM 749 C CA . ASP A 1 95 ? 6.458 5.963 10.403 1.00 82.56 95 ASP A CA 1
ATOM 750 C C . ASP A 1 95 ? 6.792 7.425 10.729 1.00 82.56 95 ASP A C 1
ATOM 752 O O . ASP A 1 95 ? 6.282 8.331 10.077 1.00 82.56 95 ASP A O 1
ATOM 756 N N . ARG A 1 96 ? 7.704 7.668 11.684 1.00 84.31 96 ARG A N 1
ATOM 757 C CA . ARG A 1 96 ? 8.109 9.031 12.072 1.00 84.31 96 ARG A CA 1
ATOM 758 C C . ARG A 1 96 ? 8.732 9.811 10.921 1.00 84.31 96 ARG A C 1
ATOM 760 O O . ARG A 1 96 ? 8.466 11.006 10.792 1.00 84.31 96 ARG A O 1
ATOM 767 N N . LEU A 1 97 ? 9.557 9.155 10.107 1.00 86.19 97 LEU A N 1
ATOM 768 C CA . LEU A 1 97 ? 10.216 9.782 8.965 1.00 86.19 97 LEU A CA 1
ATOM 769 C C . LEU A 1 97 ? 9.188 10.219 7.912 1.00 86.19 97 LEU A C 1
ATOM 771 O O . LEU A 1 97 ? 9.236 11.353 7.442 1.00 86.19 97 LEU A O 1
ATOM 775 N N . LEU A 1 98 ? 8.216 9.352 7.615 1.00 82.44 98 LEU A N 1
ATOM 776 C CA . LEU A 1 98 ? 7.149 9.617 6.648 1.00 82.44 98 LEU A CA 1
ATOM 777 C C . LEU A 1 98 ? 6.149 10.666 7.150 1.00 82.44 98 LEU A C 1
ATOM 779 O O . LEU A 1 98 ? 5.740 11.534 6.382 1.00 82.44 98 LEU A O 1
ATOM 783 N N . THR A 1 99 ? 5.796 10.650 8.440 1.00 81.44 99 THR A N 1
ATOM 784 C CA . THR A 1 99 ? 4.887 11.652 9.028 1.00 81.44 99 THR A CA 1
ATOM 785 C C . THR A 1 99 ? 5.498 13.045 9.137 1.00 81.44 99 THR A C 1
ATOM 787 O O . THR A 1 99 ? 4.770 14.017 9.312 1.00 81.44 99 THR A O 1
ATOM 790 N N . ARG A 1 100 ? 6.827 13.160 9.035 1.00 86.12 100 ARG A N 1
ATOM 791 C CA . ARG A 1 100 ? 7.531 14.448 9.066 1.00 86.12 100 ARG A CA 1
ATOM 792 C C . ARG A 1 100 ? 7.434 15.202 7.739 1.00 86.12 100 ARG A C 1
ATOM 794 O O . ARG A 1 100 ? 7.665 16.406 7.716 1.00 86.12 100 ARG A O 1
ATOM 801 N N . ILE A 1 101 ? 7.096 14.507 6.654 1.00 85.50 101 ILE A N 1
ATOM 802 C CA . ILE A 1 101 ? 6.868 15.117 5.348 1.00 85.50 101 ILE A CA 1
ATOM 803 C C . ILE A 1 101 ? 5.415 15.626 5.320 1.00 85.50 101 ILE A C 1
ATOM 805 O O . ILE A 1 101 ? 4.488 14.809 5.406 1.00 85.50 101 ILE A O 1
ATOM 809 N N . PRO A 1 102 ? 5.186 16.949 5.206 1.00 75.25 102 PRO A N 1
ATOM 810 C CA . PRO A 1 102 ? 3.839 17.507 5.136 1.00 75.25 102 PRO A CA 1
ATOM 811 C C . PRO A 1 102 ? 3.041 16.860 3.990 1.00 75.25 102 PRO A C 1
ATOM 813 O O . PRO A 1 102 ? 3.565 16.660 2.896 1.00 75.25 102 PRO A O 1
ATOM 816 N N . GLY A 1 103 ? 1.783 16.487 4.243 1.00 81.44 103 GLY A N 1
ATOM 817 C CA . GLY A 1 103 ? 0.897 15.819 3.274 1.00 81.44 103 GLY A CA 1
ATOM 818 C C . GLY A 1 103 ? 1.054 14.292 3.186 1.00 81.44 103 GLY A C 1
ATOM 819 O O . GLY A 1 103 ? 0.054 13.575 3.209 1.00 81.44 103 GLY A O 1
ATOM 820 N N . VAL A 1 104 ? 2.283 13.764 3.167 1.00 84.69 104 VAL A N 1
ATOM 821 C CA . VAL A 1 104 ? 2.545 12.312 3.020 1.00 84.69 104 VAL A CA 1
ATOM 822 C C . VAL A 1 104 ? 2.107 11.517 4.252 1.00 84.69 104 VAL A C 1
ATOM 824 O O . VAL A 1 104 ? 1.552 10.424 4.120 1.00 84.69 104 VAL A O 1
ATOM 827 N N . GLY A 1 105 ? 2.295 12.083 5.449 1.00 81.94 105 GLY A N 1
ATOM 828 C CA . GLY A 1 105 ? 1.903 11.442 6.706 1.00 81.94 105 GLY A CA 1
ATOM 829 C C . GLY A 1 105 ? 0.416 11.085 6.787 1.00 81.94 105 GLY A C 1
ATOM 830 O O . GLY A 1 105 ? 0.075 10.035 7.327 1.00 81.94 105 GLY A O 1
ATOM 831 N N . ILE A 1 106 ? -0.457 11.916 6.206 1.00 83.12 106 ILE A N 1
ATOM 832 C CA . ILE A 1 106 ? -1.911 11.697 6.216 1.00 83.12 106 ILE A CA 1
ATOM 833 C C . ILE A 1 1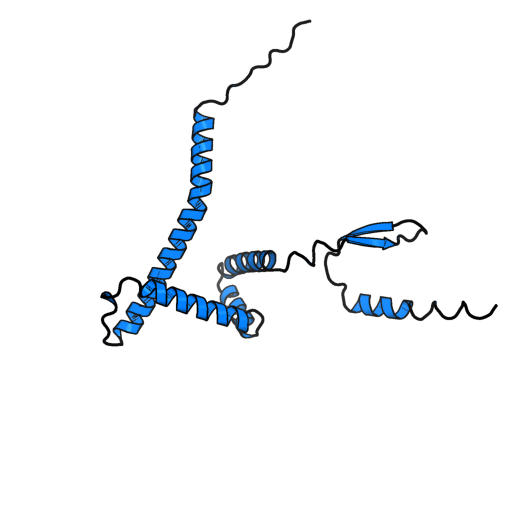06 ? -2.265 10.499 5.330 1.00 83.12 106 ILE A C 1
ATOM 835 O O . ILE A 1 106 ? -2.929 9.576 5.787 1.00 83.12 106 ILE A O 1
ATOM 839 N N . LEU A 1 107 ? -1.763 10.462 4.091 1.00 85.69 107 LEU A N 1
ATOM 840 C CA . LEU A 1 107 ? -2.045 9.378 3.142 1.00 85.69 107 LEU A CA 1
ATOM 841 C C . LEU A 1 107 ? -1.505 8.025 3.624 1.00 85.69 107 LEU A C 1
ATOM 843 O O . LEU A 1 107 ? -2.207 7.010 3.561 1.00 85.69 107 LEU A O 1
ATOM 847 N N . TYR A 1 108 ? -0.268 8.012 4.132 1.00 84.12 108 TYR A N 1
ATOM 848 C CA . TYR A 1 108 ? 0.339 6.803 4.685 1.00 84.12 108 TYR A CA 1
ATOM 849 C C . TYR A 1 108 ? -0.401 6.341 5.944 1.00 84.12 108 TYR A C 1
ATOM 851 O O . TYR A 1 108 ? -0.736 5.162 6.055 1.00 84.12 108 TYR A O 1
ATOM 859 N N . GLY A 1 109 ? -0.721 7.272 6.850 1.00 82.12 109 GLY A N 1
ATOM 860 C CA . GLY A 1 109 ? -1.484 6.998 8.064 1.00 82.12 109 GLY A CA 1
ATOM 861 C C . GLY A 1 109 ? -2.851 6.389 7.761 1.00 82.12 109 GLY A C 1
ATOM 862 O O . GLY A 1 109 ? -3.158 5.319 8.276 1.00 82.12 109 GLY A O 1
ATOM 863 N N . SER A 1 110 ? -3.634 6.993 6.862 1.00 87.31 110 SER A N 1
ATOM 864 C CA . SER A 1 110 ? -4.950 6.470 6.469 1.00 87.31 110 SER A CA 1
ATOM 865 C C . SER A 1 110 ? -4.862 5.076 5.846 1.00 87.31 110 SER A C 1
ATOM 867 O O . SER A 1 110 ? -5.630 4.190 6.214 1.00 87.31 110 SER A O 1
ATOM 869 N N . THR A 1 111 ? -3.899 4.848 4.950 1.00 87.94 111 THR A N 1
ATOM 870 C CA . THR A 1 111 ? -3.710 3.534 4.312 1.00 87.94 111 THR A CA 1
ATOM 871 C C . THR A 1 111 ? -3.304 2.474 5.335 1.00 87.94 111 THR A C 1
ATOM 873 O O . THR A 1 111 ? -3.843 1.366 5.333 1.00 87.94 111 THR A O 1
ATOM 876 N N . LYS A 1 112 ? -2.392 2.821 6.251 1.00 83.44 112 LYS A N 1
ATOM 877 C CA . LYS A 1 112 ? -1.956 1.940 7.334 1.00 83.44 112 LYS A CA 1
ATOM 878 C C . LYS A 1 112 ? -3.103 1.614 8.286 1.00 83.44 112 LYS A C 1
ATOM 880 O O . LYS A 1 112 ? -3.290 0.445 8.591 1.00 83.44 112 LYS A O 1
ATOM 885 N N . SER A 1 113 ? -3.899 2.599 8.698 1.00 81.50 113 SER A N 1
ATOM 886 C CA . SER A 1 113 ? -5.050 2.383 9.583 1.00 81.50 113 SER A CA 1
ATOM 887 C C . SER A 1 113 ? -6.119 1.495 8.948 1.00 81.50 113 SER A C 1
ATOM 889 O O . SER A 1 113 ? -6.666 0.627 9.623 1.00 81.50 113 SER A O 1
ATOM 891 N N . LEU A 1 114 ? -6.391 1.659 7.650 1.00 86.00 114 LEU A N 1
ATOM 892 C CA . LEU A 1 114 ? -7.286 0.759 6.917 1.00 86.00 114 LEU A CA 1
ATOM 893 C C . LEU A 1 114 ? -6.710 -0.660 6.850 1.00 86.00 114 LEU A C 1
ATOM 895 O O . LEU A 1 114 ? -7.420 -1.624 7.122 1.00 86.00 114 LEU A O 1
ATOM 899 N N . GLY A 1 115 ? -5.415 -0.791 6.554 1.00 84.12 115 GLY A N 1
ATOM 900 C CA . GLY A 1 115 ? -4.719 -2.076 6.572 1.00 84.12 115 GLY A CA 1
ATOM 901 C C . GLY A 1 115 ? -4.762 -2.743 7.947 1.00 84.12 115 GLY A C 1
ATOM 902 O O . GLY A 1 115 ? -5.097 -3.916 8.040 1.00 84.12 115 GLY A O 1
ATOM 903 N N . GLU A 1 116 ? -4.496 -2.008 9.024 1.00 78.38 116 GLU A N 1
ATOM 904 C CA . GLU A 1 116 ? -4.587 -2.504 10.399 1.00 78.38 116 GLU A CA 1
ATOM 905 C C . GLU A 1 116 ? -6.014 -2.909 10.768 1.00 78.38 116 GLU A C 1
ATOM 907 O O . GLU A 1 116 ? -6.189 -3.933 11.418 1.00 78.38 116 GLU A O 1
ATOM 912 N N . ALA A 1 117 ? -7.037 -2.172 10.332 1.00 80.50 117 ALA A N 1
ATOM 913 C CA . ALA A 1 117 ? -8.431 -2.545 10.560 1.00 80.50 117 ALA A CA 1
ATOM 914 C C . ALA A 1 117 ? -8.820 -3.840 9.823 1.00 80.50 117 ALA A C 1
ATOM 916 O O . ALA A 1 117 ? -9.529 -4.669 10.388 1.00 80.50 117 ALA A O 1
ATOM 917 N N . LEU A 1 118 ? -8.327 -4.037 8.594 1.00 79.81 118 LEU A N 1
ATOM 918 C CA . LEU A 1 118 ? -8.594 -5.230 7.779 1.00 79.81 118 LEU A CA 1
ATOM 919 C C . LEU A 1 118 ? -7.768 -6.454 8.203 1.00 79.81 118 LEU A C 1
ATOM 921 O O . LEU A 1 118 ? -8.248 -7.581 8.126 1.00 79.81 118 LEU A O 1
ATOM 925 N N . LEU A 1 119 ? -6.523 -6.240 8.630 1.00 71.75 119 LEU A N 1
ATOM 926 C CA . LEU A 1 119 ? -5.592 -7.286 9.070 1.00 71.75 119 LEU A CA 1
ATOM 927 C C . LEU A 1 119 ? -5.725 -7.598 10.566 1.00 71.75 119 LEU A C 1
ATOM 929 O O . LEU A 1 119 ? -5.195 -8.610 11.032 1.00 71.75 119 LEU A O 1
ATOM 933 N N . SER A 1 120 ? -6.414 -6.744 11.329 1.00 63.38 120 SER A N 1
ATOM 934 C CA . SER A 1 120 ? -6.820 -7.060 12.694 1.00 63.38 120 SER A CA 1
ATOM 935 C C . SER A 1 120 ? -7.659 -8.331 12.650 1.00 63.38 120 SER A C 1
ATOM 937 O O . SER A 1 120 ? -8.617 -8.377 11.883 1.00 63.38 120 SER A O 1
ATOM 939 N N . PRO A 1 121 ? -7.340 -9.362 13.456 1.00 61.38 121 PRO A N 1
ATOM 940 C CA . PRO A 1 121 ? -8.129 -10.584 13.509 1.00 61.38 121 PRO A CA 1
ATOM 941 C C . PRO A 1 121 ? -9.578 -10.253 13.894 1.00 61.38 121 PRO A C 1
ATOM 943 O O . PRO A 1 121 ? -9.910 -10.113 15.077 1.00 61.38 121 PRO A O 1
ATOM 946 N N . GLY A 1 122 ? -10.436 -10.099 12.884 1.00 53.78 122 GLY A N 1
ATOM 947 C CA . GLY A 1 122 ? -11.837 -9.700 13.006 1.00 53.78 122 GLY A CA 1
ATOM 948 C C . GLY A 1 122 ? -12.680 -10.664 13.843 1.00 53.78 122 GLY A C 1
ATOM 949 O O . GLY A 1 122 ? -13.779 -10.317 14.258 1.00 53.78 122 GLY A O 1
ATOM 950 N N . GLU A 1 123 ? -12.158 -11.843 14.180 1.00 52.78 123 GLU A N 1
ATOM 951 C CA . GLU A 1 123 ? -12.880 -12.861 14.945 1.00 52.78 123 GLU A CA 1
ATOM 952 C C . GLU A 1 123 ? -12.944 -12.623 16.461 1.00 52.78 123 GLU A C 1
ATOM 954 O O . GLU A 1 123 ? -13.800 -13.210 17.116 1.00 52.78 123 GLU A O 1
ATOM 959 N N . ARG A 1 124 ? -12.095 -11.784 17.080 1.00 52.22 124 ARG A N 1
ATOM 960 C CA . ARG A 1 124 ? -12.080 -11.689 18.567 1.00 52.22 124 ARG A CA 1
ATOM 961 C C . ARG A 1 124 ? -12.640 -10.407 19.170 1.00 52.22 124 ARG A C 1
ATOM 963 O O . ARG A 1 124 ? -13.025 -10.437 20.337 1.00 52.22 124 ARG A O 1
ATOM 970 N N . ALA A 1 125 ? -12.685 -9.304 18.427 1.00 52.22 125 ALA A N 1
ATOM 971 C CA . ALA A 1 125 ? -13.146 -8.021 18.966 1.00 52.22 125 ALA A CA 1
ATOM 972 C C . ALA A 1 125 ? -14.655 -7.792 18.770 1.00 52.22 125 ALA A C 1
ATOM 974 O O . ALA A 1 125 ? -15.288 -7.220 19.646 1.00 52.22 125 ALA A O 1
ATOM 975 N N . PHE A 1 126 ? -15.252 -8.290 17.682 1.00 51.44 126 PHE A N 1
ATOM 976 C CA . PHE A 1 126 ? -16.661 -8.014 17.357 1.00 51.44 126 PHE A CA 1
ATOM 977 C C . PHE A 1 126 ? -17.648 -9.143 17.701 1.00 51.44 126 PHE A C 1
ATOM 979 O O . PHE A 1 126 ? -18.851 -8.939 17.594 1.00 51.44 126 PHE A O 1
ATOM 986 N N . GLN A 1 127 ? -17.182 -10.312 18.157 1.00 54.81 127 GLN A N 1
ATOM 987 C CA . GLN A 1 127 ? -18.052 -11.482 18.386 1.00 54.81 127 GLN A CA 1
ATOM 988 C C . GLN A 1 127 ? -18.293 -11.844 19.856 1.00 54.81 127 GLN A C 1
ATOM 990 O O . GLN A 1 127 ? -19.049 -12.771 20.145 1.00 54.81 127 GLN A O 1
ATOM 995 N N . LYS A 1 128 ? -17.685 -11.144 20.821 1.00 59.19 128 LYS A N 1
ATOM 996 C CA . LYS A 1 128 ? -17.898 -11.481 22.233 1.00 59.19 128 LYS A CA 1
ATOM 997 C C . LYS A 1 128 ? -19.113 -10.737 22.778 1.00 59.19 128 LYS A C 1
ATOM 999 O O . LYS A 1 128 ? -18.994 -9.653 23.346 1.00 59.19 128 LYS A O 1
ATOM 1004 N N . VAL A 1 129 ? -20.277 -11.344 22.579 1.00 66.06 129 VAL A N 1
ATOM 1005 C CA . VAL A 1 129 ? -21.517 -10.959 23.251 1.00 66.06 129 VAL A CA 1
ATOM 1006 C C . VAL A 1 129 ? -21.446 -11.459 24.691 1.00 66.06 129 VAL A C 1
ATOM 1008 O O . VAL A 1 129 ? -21.201 -12.640 24.938 1.00 66.06 129 VAL A O 1
ATOM 1011 N N . VAL A 1 130 ? -21.609 -10.556 25.653 1.00 77.19 130 VAL A N 1
ATOM 1012 C CA . VAL A 1 130 ? -21.633 -10.889 27.081 1.00 77.19 130 VAL A CA 1
ATOM 1013 C C . VAL A 1 130 ? -22.984 -10.511 27.673 1.00 77.19 130 VAL A C 1
ATOM 1015 O O . VAL A 1 130 ? -23.537 -9.460 27.351 1.00 77.19 130 VAL A O 1
ATOM 1018 N N . LEU A 1 131 ? -23.510 -11.362 28.554 1.00 81.38 131 LEU A N 1
ATOM 1019 C CA . LEU A 1 131 ? -24.621 -10.991 29.424 1.00 81.38 131 LEU A CA 1
ATOM 1020 C C . LEU A 1 131 ? -24.051 -10.279 30.646 1.00 81.38 131 LEU A C 1
ATOM 1022 O O . LEU A 1 131 ? -23.297 -10.865 31.426 1.00 81.38 131 LEU A O 1
ATOM 1026 N N . VAL A 1 132 ? -24.414 -9.013 30.815 1.00 79.12 132 VAL A N 1
ATOM 1027 C CA . VAL A 1 132 ? -24.063 -8.237 32.005 1.00 79.12 132 VAL A CA 1
ATOM 1028 C C . VAL A 1 132 ? -25.243 -8.288 32.964 1.00 79.12 132 VAL A C 1
ATOM 1030 O O . VAL A 1 132 ? -26.364 -7.926 32.597 1.00 79.12 132 VAL A O 1
ATOM 1033 N N . ALA A 1 133 ? -24.987 -8.760 34.185 1.00 79.12 133 ALA A N 1
ATOM 1034 C CA . ALA A 1 133 ? -25.970 -8.738 35.259 1.00 79.12 133 ALA A CA 1
ATOM 1035 C C . ALA A 1 133 ? -26.302 -7.282 35.606 1.00 79.12 133 ALA A C 1
ATOM 1037 O O . ALA A 1 133 ? -25.412 -6.483 35.909 1.00 79.12 133 ALA A O 1
ATOM 1038 N N . TRP A 1 134 ? -27.582 -6.938 35.522 1.00 78.25 134 TRP A N 1
ATOM 1039 C CA . TRP A 1 134 ? -28.090 -5.630 35.914 1.00 78.25 134 TRP A CA 1
ATOM 1040 C C . TRP A 1 134 ? -28.364 -5.645 37.434 1.00 78.25 134 TRP A C 1
ATOM 1042 O O . TRP A 1 134 ? -28.620 -6.716 37.978 1.00 78.25 134 TRP A O 1
ATOM 1052 N N . PRO A 1 135 ? -28.302 -4.509 38.159 1.00 79.00 135 PRO A N 1
ATOM 1053 C CA . PRO A 1 135 ? -28.449 -4.443 39.623 1.00 79.00 135 PRO A CA 1
ATOM 1054 C C . PRO A 1 135 ? -29.716 -5.080 40.224 1.00 79.00 135 PRO A C 1
ATOM 1056 O O . PRO A 1 135 ? -29.781 -5.241 41.439 1.00 79.00 135 PRO A O 1
ATOM 1059 N N . TYR A 1 136 ? -30.701 -5.459 39.406 1.00 75.50 136 TYR A N 1
ATOM 1060 C CA . TYR A 1 136 ? -31.890 -6.183 39.842 1.00 75.50 136 TYR A CA 1
ATOM 1061 C C . TYR A 1 136 ? -31.737 -7.690 39.581 1.00 75.50 136 TYR A C 1
ATOM 1063 O O . TYR A 1 136 ? -31.356 -8.084 38.473 1.00 75.50 136 TYR A O 1
ATOM 1071 N N . PRO A 1 137 ? -32.054 -8.550 40.566 1.00 73.81 137 PRO A N 1
ATOM 1072 C CA . PRO A 1 137 ? -31.967 -9.997 40.403 1.00 73.81 137 PRO A CA 1
ATOM 1073 C C . PRO A 1 137 ? -32.856 -10.466 39.245 1.00 73.81 137 PRO A C 1
ATOM 1075 O O . PRO A 1 137 ? -34.010 -10.063 39.130 1.00 73.81 137 PRO A O 1
ATOM 1078 N N . GLY A 1 138 ? -32.302 -11.312 38.374 1.00 77.50 138 GLY A N 1
ATOM 1079 C CA . GLY A 1 138 ? -33.013 -11.877 37.222 1.00 77.50 138 GLY A CA 1
ATOM 1080 C C . GLY A 1 138 ? -33.015 -11.015 35.955 1.00 77.50 138 GLY A C 1
ATOM 1081 O O . GLY A 1 138 ? -33.550 -11.455 34.941 1.00 77.50 138 GLY A O 1
ATOM 1082 N N . VAL A 1 139 ? -32.397 -9.827 35.962 1.00 80.38 139 VAL A N 1
ATOM 1083 C CA . VAL A 1 139 ? -32.331 -8.953 34.781 1.00 80.38 139 VAL A CA 1
ATOM 1084 C C . VAL A 1 139 ? -30.927 -8.971 34.177 1.00 80.38 139 VAL A C 1
ATOM 1086 O O . VAL A 1 139 ? -29.948 -8.580 34.816 1.00 80.38 139 VAL A O 1
ATOM 1089 N N . TYR A 1 140 ? -30.831 -9.377 32.912 1.00 83.38 140 TYR A N 1
ATOM 1090 C CA . TYR A 1 140 ? -29.583 -9.390 32.150 1.00 83.38 140 TYR A CA 1
ATOM 1091 C C . TYR A 1 140 ? -29.694 -8.488 30.925 1.00 83.38 140 TYR A C 1
ATOM 1093 O O . TYR A 1 140 ? -30.739 -8.431 30.278 1.00 83.38 140 TYR A O 1
ATOM 1101 N N . ARG A 1 141 ? -28.605 -7.791 30.590 1.00 83.44 141 ARG A N 1
ATOM 1102 C CA . ARG A 1 141 ? -28.506 -6.998 29.358 1.00 83.44 141 ARG A CA 1
ATOM 1103 C C . ARG A 1 141 ? -27.419 -7.553 28.451 1.00 83.44 141 ARG A C 1
ATOM 1105 O O . ARG A 1 141 ? -26.367 -7.982 28.921 1.00 83.44 141 ARG A O 1
ATOM 1112 N N . VAL A 1 142 ? -27.686 -7.517 27.151 1.00 82.88 142 VAL A N 1
ATOM 1113 C CA . VAL A 1 142 ? -26.742 -7.908 26.103 1.00 82.88 142 VAL A CA 1
ATOM 1114 C C . VAL A 1 142 ? -25.755 -6.764 25.880 1.00 82.88 142 VAL A C 1
ATOM 1116 O O . VAL A 1 142 ? -26.168 -5.629 25.647 1.00 82.88 142 VAL A O 1
ATOM 1119 N N . GLY A 1 143 ? -24.458 -7.052 25.972 1.00 78.75 143 GLY A N 1
ATOM 1120 C CA . GLY A 1 143 ? -23.389 -6.086 25.726 1.00 78.75 143 GLY A CA 1
ATOM 1121 C C . GLY A 1 143 ? -22.346 -6.617 24.746 1.00 78.75 143 GLY A C 1
ATOM 1122 O O . GLY A 1 143 ? -22.051 -7.812 24.724 1.00 78.75 143 GLY A O 1
ATOM 1123 N N . PHE A 1 144 ? -21.765 -5.713 23.957 1.00 77.25 144 PHE A N 1
ATOM 1124 C CA . PHE A 1 144 ? -20.645 -6.005 23.062 1.00 77.25 144 PHE A CA 1
ATOM 1125 C C . PHE A 1 144 ? -19.326 -5.619 23.731 1.00 77.25 144 PHE A C 1
ATOM 1127 O O . PHE A 1 144 ? -19.194 -4.528 24.289 1.00 77.25 144 PHE A O 1
ATOM 1134 N N . VAL A 1 145 ? -18.334 -6.508 23.680 1.00 71.06 145 VAL A N 1
ATOM 1135 C CA . VAL A 1 145 ? -16.991 -6.215 24.195 1.00 71.06 145 VAL A CA 1
ATOM 1136 C C . VAL A 1 145 ? -16.254 -5.317 23.200 1.00 71.06 145 VAL A C 1
ATOM 1138 O O . VAL A 1 145 ? -15.706 -5.793 22.218 1.00 71.06 145 VAL A O 1
ATOM 1141 N N . THR A 1 146 ? -16.203 -4.014 23.469 1.00 68.31 146 THR A N 1
ATOM 1142 C CA . THR A 1 146 ? -15.561 -3.013 22.593 1.00 68.31 146 THR A CA 1
ATOM 1143 C C . THR A 1 146 ? -14.049 -2.864 22.810 1.00 68.31 146 THR A C 1
ATOM 1145 O O . THR A 1 146 ? -13.394 -2.089 22.119 1.00 68.31 146 THR A O 1
ATOM 1148 N N . GLY A 1 147 ? -13.462 -3.601 23.759 1.00 67.50 147 GLY A N 1
ATOM 1149 C CA . GLY A 1 147 ? -12.030 -3.535 24.050 1.00 67.50 147 GLY A CA 1
ATOM 1150 C C . GLY A 1 147 ? -11.624 -4.271 25.327 1.00 67.50 147 GLY A C 1
ATOM 1151 O O . GLY A 1 147 ? -12.442 -4.884 26.015 1.00 67.50 147 GLY A O 1
ATOM 1152 N N . ARG A 1 148 ? -10.328 -4.224 25.662 1.00 64.19 148 ARG A N 1
ATOM 1153 C CA . ARG A 1 148 ? -9.812 -4.748 26.937 1.00 64.19 148 ARG A CA 1
ATOM 1154 C C . ARG A 1 148 ? -9.948 -3.684 28.022 1.00 64.19 148 ARG A C 1
ATOM 1156 O O . ARG A 1 148 ? -9.499 -2.560 27.834 1.00 64.19 148 ARG A O 1
ATOM 1163 N N . ALA A 1 149 ? -10.507 -4.063 29.171 1.00 68.00 149 ALA A N 1
ATOM 1164 C CA . ALA A 1 149 ? -10.608 -3.167 30.317 1.00 68.00 149 ALA A CA 1
ATOM 1165 C C . ALA A 1 149 ? -9.210 -2.674 30.766 1.00 68.00 149 ALA A C 1
ATOM 1167 O O . ALA A 1 149 ? -8.286 -3.502 30.857 1.00 68.00 149 ALA A O 1
ATOM 1168 N N . PRO A 1 150 ? -9.058 -1.370 31.080 1.00 71.81 150 PRO A N 1
ATOM 1169 C CA . PRO A 1 150 ? -7.860 -0.807 31.697 1.00 71.81 150 PRO A CA 1
ATOM 1170 C C . PRO A 1 150 ? -7.377 -1.641 32.889 1.00 71.81 150 PRO A C 1
ATOM 1172 O O . PRO A 1 150 ? -8.179 -2.225 33.630 1.00 71.81 150 PRO A O 1
ATOM 1175 N N . ALA A 1 151 ? -6.057 -1.720 33.075 1.00 69.25 151 ALA A N 1
ATOM 1176 C CA . ALA A 1 151 ? -5.443 -2.562 34.105 1.00 69.25 151 ALA A CA 1
ATOM 1177 C C . ALA A 1 151 ? -5.955 -2.238 35.524 1.00 69.25 151 ALA A C 1
ATOM 1179 O O . ALA A 1 151 ? -6.095 -3.147 36.348 1.00 69.25 151 ALA A O 1
ATOM 1180 N N . ASP A 1 152 ? -6.316 -0.979 35.765 1.00 69.75 152 ASP A N 1
ATOM 1181 C CA . ASP A 1 152 ? -6.787 -0.467 37.054 1.00 69.75 152 ASP A CA 1
ATOM 1182 C C . ASP A 1 152 ? -8.153 -1.044 37.449 1.00 69.75 152 ASP A C 1
ATOM 1184 O O . ASP A 1 152 ? -8.351 -1.491 38.583 1.00 69.75 152 ASP A O 1
ATOM 1188 N N . 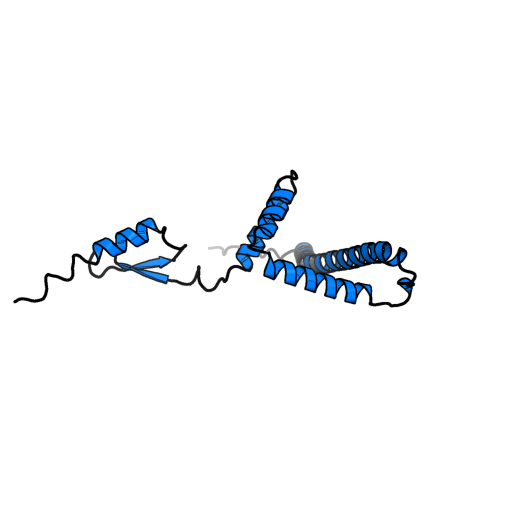LEU A 1 153 ? -9.079 -1.159 36.489 1.00 66.38 153 LEU A N 1
ATOM 1189 C CA . LEU A 1 153 ? -10.398 -1.763 36.715 1.00 66.38 153 LEU A CA 1
ATOM 1190 C C . LEU A 1 153 ? -10.291 -3.274 36.951 1.00 66.38 153 LEU A C 1
ATOM 1192 O O . LEU A 1 153 ? -10.990 -3.837 37.799 1.00 66.38 153 LEU A O 1
ATOM 1196 N N . ARG A 1 154 ? -9.350 -3.936 36.264 1.00 66.06 154 ARG A N 1
ATOM 1197 C CA . ARG A 1 154 ? -9.076 -5.366 36.466 1.00 66.06 154 ARG A CA 1
ATOM 1198 C C . ARG A 1 154 ? -8.541 -5.642 37.874 1.00 66.06 154 ARG A C 1
ATOM 1200 O O . ARG A 1 154 ? -8.932 -6.642 38.477 1.00 66.06 154 ARG A O 1
ATOM 1207 N N . ARG A 1 155 ? -7.712 -4.747 38.426 1.00 68.38 155 ARG A N 1
ATOM 1208 C CA . ARG A 1 155 ? -7.238 -4.822 39.821 1.00 68.38 155 ARG A CA 1
ATOM 1209 C C . ARG A 1 155 ? -8.384 -4.676 40.825 1.00 68.38 155 ARG A C 1
ATOM 1211 O O . ARG A 1 155 ? -8.476 -5.490 41.740 1.00 68.38 155 ARG A O 1
ATOM 1218 N N . ARG A 1 156 ? -9.288 -3.712 40.616 1.00 65.94 156 ARG A N 1
ATOM 1219 C CA . ARG A 1 156 ? -10.397 -3.417 41.545 1.00 65.94 156 ARG A CA 1
ATOM 1220 C C . ARG A 1 156 ? -11.465 -4.519 41.600 1.00 65.94 156 ARG A C 1
ATOM 1222 O O . ARG A 1 156 ? -12.032 -4.763 42.660 1.00 65.94 156 ARG A O 1
ATOM 1229 N N . SER A 1 157 ? -11.686 -5.239 40.493 1.00 67.38 157 SER A N 1
ATOM 1230 C CA . SER A 1 157 ? -12.592 -6.406 40.463 1.00 67.38 157 SER A CA 1
ATOM 1231 C C . SER A 1 157 ? -12.065 -7.621 41.246 1.00 67.38 157 SER A C 1
ATOM 1233 O O . SER A 1 157 ? -12.840 -8.406 41.793 1.00 67.38 157 SER A O 1
ATOM 1235 N N . ARG A 1 158 ? -10.735 -7.774 41.347 1.00 59.03 158 ARG A N 1
ATOM 1236 C CA . ARG A 1 158 ? -10.113 -8.871 42.106 1.00 59.03 158 ARG A CA 1
ATOM 1237 C C . ARG A 1 158 ? -10.164 -8.635 43.616 1.00 59.03 158 ARG A C 1
ATOM 1239 O O . ARG A 1 158 ? -10.302 -9.602 44.355 1.00 59.03 158 ARG A O 1
ATOM 1246 N N . SER A 1 159 ? -10.123 -7.380 44.069 1.00 59.03 159 SER A N 1
ATOM 1247 C CA . SER A 1 159 ? -10.199 -7.032 45.497 1.00 59.03 159 SER A CA 1
ATOM 1248 C C . SER A 1 159 ? -11.607 -7.120 46.099 1.00 59.03 159 SER A C 1
ATOM 1250 O O . SER A 1 159 ? -11.728 -7.231 47.311 1.00 59.03 159 SER A O 1
ATOM 1252 N N . SER A 1 160 ? -12.675 -7.093 45.293 1.00 57.66 160 SER A N 1
ATOM 1253 C CA . SER A 1 160 ? -14.058 -7.234 45.788 1.00 57.66 160 SER A CA 1
ATOM 1254 C C . SER A 1 160 ? -14.558 -8.684 45.831 1.00 57.66 160 SER A C 1
ATOM 1256 O O . SER A 1 160 ? -15.571 -8.962 46.466 1.00 57.66 160 SER A O 1
ATOM 1258 N N . THR A 1 161 ? -13.847 -9.624 45.198 1.00 53.88 161 THR A N 1
ATOM 1259 C CA . THR A 1 161 ? -14.258 -11.040 45.139 1.00 53.88 161 THR A CA 1
ATOM 1260 C C . THR A 1 161 ? -13.762 -11.856 46.349 1.00 53.88 161 THR A C 1
ATOM 1262 O O . THR A 1 161 ? -14.316 -12.915 46.636 1.00 53.88 161 THR A O 1
ATOM 1265 N N . SER A 1 162 ? -12.779 -11.373 47.125 1.00 53.03 162 SER A N 1
ATOM 1266 C CA . SER A 1 162 ? -12.262 -12.103 48.302 1.00 53.03 162 SER A CA 1
ATOM 1267 C C . SER A 1 162 ? -13.064 -11.898 49.594 1.00 53.03 162 SER A C 1
ATOM 1269 O O . SER A 1 162 ? -12.873 -12.657 50.538 1.00 53.03 162 SER A O 1
ATOM 1271 N N . THR A 1 163 ? -13.983 -10.929 49.657 1.00 54.59 163 THR A N 1
ATOM 1272 C CA . THR A 1 163 ? -14.691 -10.581 50.911 1.00 54.59 163 THR A CA 1
ATOM 1273 C C . THR A 1 163 ? -16.049 -11.288 51.069 1.00 54.59 163 THR A C 1
ATOM 1275 O O . THR A 1 163 ? -16.649 -11.254 52.137 1.00 54.59 163 THR A O 1
ATOM 1278 N N . GLY A 1 164 ? -16.543 -11.986 50.037 1.00 52.78 164 GLY A N 1
ATOM 1279 C CA . GLY A 1 164 ? -17.880 -12.605 50.045 1.00 52.78 164 GLY A CA 1
ATOM 1280 C C . GLY A 1 164 ? -17.949 -14.096 50.406 1.00 52.78 164 GLY A C 1
ATOM 1281 O O . GLY A 1 164 ? -19.041 -14.602 50.656 1.00 52.78 164 GLY A O 1
ATOM 1282 N N . ARG A 1 165 ? -16.825 -14.830 50.440 1.00 53.66 165 ARG A N 1
ATOM 1283 C CA . ARG A 1 165 ? -16.844 -16.303 50.600 1.00 53.66 165 ARG A CA 1
ATOM 1284 C C . ARG A 1 165 ? -16.740 -16.795 52.053 1.00 53.66 165 ARG A C 1
ATOM 1286 O O . ARG A 1 165 ? -16.868 -17.988 52.291 1.00 53.66 165 ARG A O 1
ATOM 1293 N N . SER A 1 166 ? -16.586 -15.903 53.035 1.00 51.12 166 SER A N 1
ATOM 1294 C CA . SER A 1 166 ? -16.360 -16.270 54.448 1.00 51.12 166 SER A CA 1
ATOM 1295 C C . SER A 1 166 ? -17.607 -16.200 55.349 1.00 51.12 166 SER A C 1
ATOM 1297 O O . SER A 1 166 ? -17.485 -15.972 56.549 1.00 51.12 166 SER A O 1
ATOM 1299 N N . ARG A 1 167 ? -18.822 -16.354 54.799 1.00 54.09 167 ARG A N 1
ATOM 1300 C CA . ARG A 1 167 ? 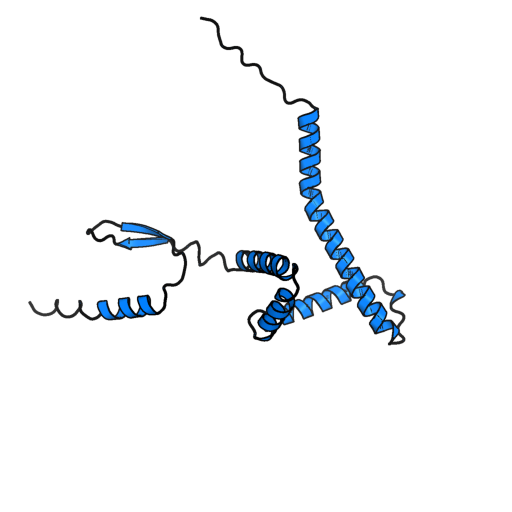-20.072 -16.288 55.592 1.00 54.09 167 ARG A CA 1
ATOM 1301 C C . ARG A 1 167 ? -21.064 -17.441 55.389 1.00 54.09 167 ARG A C 1
ATOM 1303 O O . ARG A 1 167 ? -22.143 -17.408 55.965 1.00 54.09 167 ARG A O 1
ATOM 1310 N N . LYS A 1 168 ? -20.710 -18.477 54.623 1.00 49.00 168 LYS A N 1
ATOM 1311 C CA . LYS A 1 168 ? -21.524 -19.700 54.464 1.00 49.00 168 LYS A CA 1
ATOM 1312 C C . LYS A 1 168 ? -20.715 -20.952 54.813 1.00 49.00 168 LYS A C 1
ATOM 1314 O O . LYS A 1 168 ? -20.444 -21.771 53.946 1.00 49.00 168 LYS A O 1
ATOM 1319 N N . ALA A 1 169 ? -20.286 -21.057 56.067 1.00 47.59 169 ALA A N 1
ATOM 1320 C CA . ALA A 1 169 ? -19.766 -22.295 56.652 1.00 47.59 169 ALA A CA 1
ATOM 1321 C C . ALA A 1 169 ? -19.787 -22.220 58.193 1.00 47.59 169 ALA A C 1
ATOM 1323 O O . ALA A 1 169 ? -18.760 -22.387 58.830 1.00 47.59 169 ALA A O 1
ATOM 1324 N N . SER A 1 170 ? -20.933 -21.888 58.790 1.00 48.22 170 SER A N 1
ATOM 1325 C CA . SER A 1 170 ? -21.333 -22.408 60.109 1.00 48.22 170 SER A CA 1
ATOM 1326 C C . SER A 1 170 ? -22.754 -21.946 60.422 1.00 48.22 170 SER A C 1
ATOM 1328 O O . SER A 1 170 ? -23.002 -20.845 60.911 1.00 48.22 170 SER A O 1
ATOM 1330 N N . ARG A 1 171 ? -23.715 -22.784 60.060 1.00 42.97 171 ARG A N 1
ATOM 1331 C CA . ARG A 1 171 ? -24.964 -22.973 60.791 1.00 42.97 171 ARG A CA 1
ATOM 1332 C C . ARG A 1 171 ? -25.567 -24.287 60.343 1.00 42.97 171 ARG A C 1
ATOM 1334 O O . ARG A 1 171 ? -25.482 -24.553 59.123 1.00 42.97 171 ARG A O 1
#

Organism: Eiseniibacteriota bacterium (NCBI:txid2212470)

Foldseek 3Di:
DDDDDDPPPDDDPVNVVVVVVVVVCVVVVVVVVVVVVVVVLLVVQCVVCVVVCVVPPDPPPPDPCVSVVSSVVVVVVVVVCCVVPVPHPVVVVVLVVQCVPPPRNVVVVVVVVVVCVVVVPPPPQFPDWDWDDDPDPPDTDTDGRNDDDDPVVVVVVVVVVVPPPPPPPDD

Radius of gyration: 30.4 Å; chains: 1; bounding box: 94×40×84 Å

pLDDT: mean 74.51, std 12.92, range [42.97, 95.0]